Protein AF-A0A2W6VQK3-F1 (afdb_monomer_lite)

Structure (mmCIF, N/CA/C/O backbone):
data_AF-A0A2W6VQK3-F1
#
_entry.id   AF-A0A2W6VQK3-F1
#
loop_
_atom_site.group_PDB
_atom_site.id
_atom_site.type_symbol
_atom_site.label_atom_id
_atom_site.label_alt_id
_atom_site.label_comp_id
_atom_site.label_asym_id
_atom_site.label_entity_id
_atom_site.label_seq_id
_atom_site.pdbx_PDB_ins_code
_atom_site.Cartn_x
_atom_site.Cartn_y
_atom_site.Cartn_z
_atom_site.occupancy
_atom_site.B_iso_or_equiv
_atom_site.auth_seq_id
_atom_site.auth_comp_id
_atom_site.auth_asym_id
_atom_site.auth_atom_id
_atom_site.pdbx_PDB_model_num
ATOM 1 N N . MET A 1 1 ? 7.08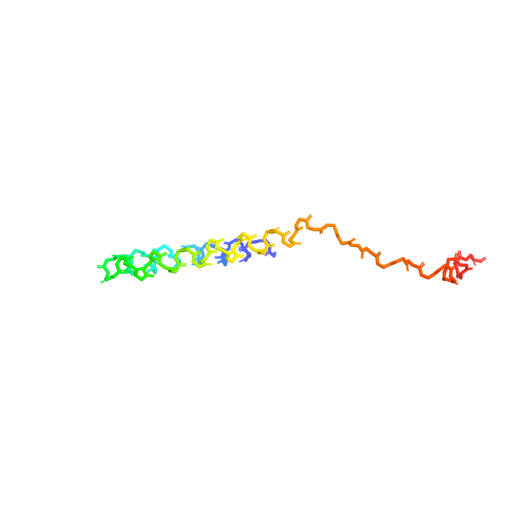2 -12.051 -19.066 1.00 54.31 1 MET A N 1
ATOM 2 C CA . MET A 1 1 ? 7.527 -11.345 -17.837 1.00 54.31 1 MET A CA 1
ATOM 3 C C . MET A 1 1 ? 6.411 -10.509 -17.205 1.00 54.31 1 MET A C 1
ATOM 5 O O . MET A 1 1 ? 6.252 -10.556 -15.995 1.00 54.31 1 MET A O 1
ATOM 9 N N . THR A 1 2 ? 5.583 -9.823 -17.995 1.00 61.38 2 THR A N 1
ATOM 10 C CA . THR A 1 2 ? 4.421 -9.030 -17.542 1.00 61.38 2 THR A CA 1
ATOM 11 C C . THR A 1 2 ? 3.388 -9.805 -16.711 1.00 61.38 2 THR A C 1
ATOM 13 O O . THR A 1 2 ? 2.938 -9.296 -15.694 1.00 61.38 2 THR A O 1
ATOM 16 N N . GLY A 1 3 ? 3.049 -11.051 -17.064 1.00 69.12 3 GLY A N 1
ATOM 17 C CA . GLY A 1 3 ? 2.066 -11.844 -16.302 1.00 69.12 3 GLY A CA 1
ATOM 18 C C . GLY A 1 3 ? 2.468 -12.134 -14.847 1.00 69.12 3 GLY A C 1
ATOM 19 O O . GLY A 1 3 ? 1.629 -12.080 -13.953 1.00 69.12 3 GLY A O 1
ATOM 20 N N . ALA A 1 4 ? 3.760 -12.366 -14.589 1.00 76.00 4 ALA A N 1
ATOM 21 C CA . ALA A 1 4 ? 4.271 -12.584 -13.234 1.00 76.00 4 ALA A CA 1
ATOM 22 C C . ALA A 1 4 ? 4.223 -11.298 -12.392 1.00 76.00 4 ALA A C 1
ATOM 24 O O . ALA A 1 4 ? 3.862 -11.343 -11.220 1.00 76.00 4 ALA A O 1
ATOM 25 N N . LEU A 1 5 ? 4.511 -10.145 -13.009 1.00 77.62 5 LEU A N 1
ATOM 26 C CA . LEU A 1 5 ? 4.384 -8.829 -12.375 1.00 77.62 5 LEU A CA 1
ATOM 27 C C . LEU A 1 5 ? 2.939 -8.541 -11.945 1.00 77.62 5 LEU A C 1
ATOM 29 O O . LEU A 1 5 ? 2.715 -8.139 -10.805 1.00 77.62 5 LEU A O 1
ATOM 33 N N . TYR A 1 6 ? 1.960 -8.811 -12.815 1.00 80.19 6 TYR A N 1
ATOM 34 C CA . TYR A 1 6 ? 0.545 -8.667 -12.459 1.00 80.19 6 TYR A CA 1
ATOM 35 C C . TYR A 1 6 ? 0.124 -9.646 -11.358 1.00 80.19 6 TYR A C 1
ATOM 37 O O . TYR A 1 6 ? -0.574 -9.245 -10.430 1.00 80.19 6 TYR A O 1
ATOM 45 N N . GLY A 1 7 ? 0.595 -10.896 -11.403 1.00 81.88 7 GLY A N 1
ATOM 46 C CA . GLY A 1 7 ? 0.317 -11.889 -10.361 1.00 81.88 7 GLY A CA 1
ATOM 47 C C . GLY A 1 7 ? 0.828 -11.469 -8.978 1.00 81.88 7 GLY A C 1
ATOM 48 O O . GLY A 1 7 ? 0.086 -11.550 -8.000 1.00 81.88 7 GLY A O 1
ATOM 49 N N . ILE A 1 8 ? 2.059 -10.953 -8.898 1.00 85.69 8 ILE A N 1
ATOM 50 C CA . ILE A 1 8 ? 2.652 -10.456 -7.644 1.00 85.69 8 ILE A CA 1
ATOM 51 C C . ILE A 1 8 ? 1.888 -9.230 -7.132 1.00 85.69 8 ILE A C 1
ATOM 53 O O . ILE A 1 8 ? 1.584 -9.152 -5.941 1.00 85.69 8 ILE A O 1
ATOM 57 N N . ALA A 1 9 ? 1.525 -8.299 -8.019 1.00 83.31 9 ALA A N 1
ATOM 58 C CA . ALA A 1 9 ? 0.737 -7.126 -7.647 1.00 83.31 9 ALA A CA 1
ATOM 59 C C . ALA A 1 9 ? -0.637 -7.517 -7.073 1.00 83.31 9 ALA A C 1
ATOM 61 O O . ALA A 1 9 ? -1.072 -6.965 -6.062 1.00 83.31 9 ALA A O 1
ATOM 62 N N . MET A 1 10 ? -1.295 -8.508 -7.674 1.00 85.94 10 MET A N 1
ATOM 63 C CA . MET A 1 10 ? -2.621 -8.974 -7.266 1.00 85.94 10 MET A CA 1
ATOM 64 C C . MET A 1 10 ? -2.583 -9.735 -5.931 1.00 85.94 10 MET A C 1
ATOM 66 O O . MET A 1 10 ? -3.436 -9.519 -5.070 1.00 85.94 10 MET A O 1
ATOM 70 N N . LEU A 1 11 ? -1.549 -10.556 -5.714 1.00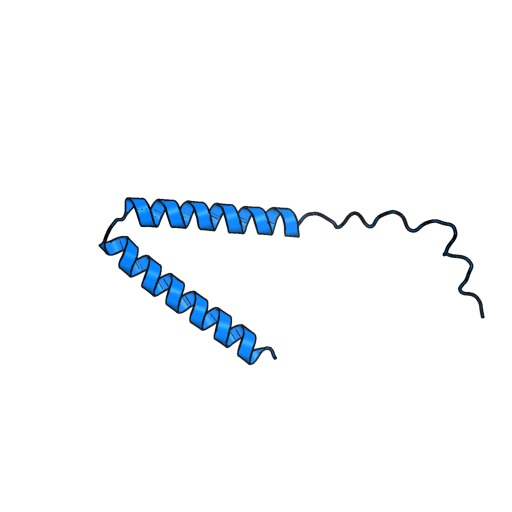 89.00 11 LEU A N 1
ATOM 71 C CA . LEU A 1 11 ? -1.270 -11.202 -4.424 1.00 89.00 11 LEU A CA 1
ATOM 72 C C . LEU A 1 11 ? -0.981 -10.178 -3.322 1.00 89.00 11 LEU A C 1
ATOM 74 O O . LEU A 1 11 ? -1.535 -10.277 -2.226 1.00 89.00 11 LEU A O 1
ATOM 78 N N . GLY A 1 12 ? -0.157 -9.172 -3.623 1.00 86.31 12 GLY A N 1
ATOM 79 C CA . GLY A 1 12 ? 0.128 -8.072 -2.706 1.00 86.31 12 GLY A CA 1
ATOM 80 C C . GLY A 1 12 ? -1.137 -7.304 -2.323 1.00 86.31 12 GLY A C 1
ATOM 81 O O . GLY A 1 12 ? -1.369 -7.067 -1.138 1.00 86.31 12 GLY A O 1
ATOM 82 N N . ALA A 1 13 ? -1.994 -6.988 -3.299 1.00 84.25 13 ALA A N 1
ATOM 83 C CA . ALA A 1 13 ? -3.269 -6.310 -3.069 1.00 84.25 13 ALA A CA 1
ATOM 84 C C . ALA A 1 13 ? -4.223 -7.131 -2.183 1.00 84.25 13 ALA A C 1
ATOM 86 O O . ALA A 1 13 ? -4.825 -6.585 -1.257 1.00 84.25 13 ALA A O 1
ATOM 87 N N . LEU A 1 14 ? -4.320 -8.445 -2.414 1.00 86.25 14 LEU A N 1
ATOM 88 C CA . LEU A 1 14 ? -5.119 -9.353 -1.584 1.00 86.25 14 LEU A CA 1
ATOM 89 C C . LEU A 1 14 ? -4.623 -9.401 -0.136 1.00 86.25 14 LEU A C 1
ATOM 91 O O . LEU A 1 14 ? -5.427 -9.280 0.789 1.00 86.25 14 LEU A O 1
ATOM 95 N N . LEU A 1 15 ? -3.311 -9.537 0.069 1.00 86.56 15 LEU A N 1
ATOM 96 C CA . LEU A 1 15 ? -2.706 -9.548 1.403 1.00 86.56 15 LEU A CA 1
ATOM 97 C C . LEU A 1 15 ? -2.919 -8.221 2.137 1.00 86.56 15 LEU A C 1
ATOM 99 O O . LEU A 1 15 ? -3.224 -8.224 3.330 1.00 86.56 15 LEU A O 1
ATOM 103 N N . LEU A 1 16 ? -2.819 -7.096 1.427 1.00 84.50 16 LEU A N 1
ATOM 104 C CA . LEU A 1 16 ? -3.103 -5.765 1.967 1.00 84.50 16 LEU A CA 1
ATOM 105 C C . LEU A 1 16 ? -4.567 -5.619 2.386 1.00 84.50 16 LEU A C 1
ATOM 107 O O . LEU A 1 16 ? -4.841 -5.130 3.481 1.00 84.50 16 LEU A O 1
ATOM 111 N N . ALA A 1 17 ? -5.502 -6.079 1.554 1.00 83.56 17 ALA A N 1
ATOM 112 C CA . ALA A 1 17 ? -6.927 -6.032 1.860 1.00 83.56 17 ALA A CA 1
ATOM 113 C C . ALA A 1 17 ? -7.277 -6.915 3.070 1.00 83.56 17 ALA A C 1
ATOM 115 O O . ALA A 1 17 ? -7.907 -6.443 4.018 1.00 83.56 17 ALA A O 1
ATOM 116 N N . LEU A 1 18 ? -6.822 -8.172 3.086 1.00 85.88 18 LEU A N 1
ATOM 117 C CA . LEU A 1 18 ? -7.053 -9.102 4.198 1.00 85.88 18 LEU A CA 1
ATOM 118 C C . LEU A 1 18 ? -6.392 -8.627 5.495 1.00 85.88 18 LEU A C 1
ATOM 120 O O . LEU A 1 18 ? -7.042 -8.600 6.542 1.00 85.88 18 LEU A O 1
ATOM 124 N N . GLY A 1 19 ? -5.126 -8.210 5.425 1.00 81.38 19 GLY A N 1
ATOM 125 C CA . GLY A 1 19 ? -4.389 -7.667 6.563 1.00 81.38 19 GLY A CA 1
ATOM 126 C C . GLY A 1 19 ? -5.046 -6.403 7.113 1.00 81.38 19 GLY A C 1
ATOM 127 O O . GLY A 1 19 ? -5.256 -6.296 8.321 1.00 81.38 19 GLY A O 1
ATOM 128 N N . GLY A 1 20 ? -5.456 -5.487 6.233 1.00 80.19 20 GLY A N 1
ATOM 129 C CA . GLY A 1 20 ? -6.158 -4.258 6.595 1.00 80.19 20 GLY A CA 1
ATOM 130 C C . GLY A 1 20 ? -7.499 -4.521 7.279 1.00 80.19 20 GLY A C 1
ATOM 131 O O . GLY A 1 20 ? -7.744 -3.991 8.362 1.00 80.19 20 GLY A O 1
ATOM 132 N N . VAL A 1 21 ? -8.344 -5.387 6.709 1.00 81.25 21 VAL A N 1
ATOM 133 C CA . VAL A 1 21 ? -9.664 -5.733 7.273 1.00 81.25 21 VAL A CA 1
ATOM 134 C C . VAL A 1 21 ? -9.534 -6.457 8.616 1.00 81.25 21 VAL A C 1
ATOM 136 O O . VAL A 1 21 ? -10.250 -6.134 9.571 1.00 81.25 21 VAL A O 1
ATOM 139 N N . TRP A 1 22 ? -8.604 -7.408 8.729 1.00 83.12 22 TRP A N 1
ATOM 140 C CA . TRP A 1 22 ? -8.354 -8.120 9.983 1.00 83.12 22 TRP A CA 1
ATOM 141 C C . TRP A 1 22 ? -7.857 -7.171 11.082 1.00 83.12 22 TRP A C 1
ATOM 143 O O . TRP A 1 22 ? -8.345 -7.201 12.217 1.00 83.12 22 TRP A O 1
ATOM 153 N N . MET A 1 23 ? -6.939 -6.268 10.736 1.00 78.50 23 MET A N 1
ATOM 154 C CA . MET A 1 23 ? -6.383 -5.297 11.673 1.00 78.50 23 MET A CA 1
ATOM 155 C C . MET A 1 23 ? -7.405 -4.225 12.074 1.00 78.50 23 MET A C 1
ATOM 157 O O . MET A 1 23 ? -7.456 -3.843 13.246 1.00 78.50 23 MET A O 1
ATOM 161 N N . TRP A 1 24 ? -8.282 -3.818 11.151 1.00 79.69 24 TRP A N 1
ATOM 162 C CA . TRP A 1 24 ? -9.395 -2.898 11.406 1.00 79.69 24 TRP A CA 1
ATOM 163 C C . TRP A 1 24 ? -10.388 -3.447 12.432 1.00 79.69 24 TRP A C 1
ATOM 165 O O . TRP A 1 24 ? -10.871 -2.708 13.293 1.00 79.69 24 TRP A O 1
ATOM 175 N N . ARG A 1 25 ? -10.676 -4.755 12.378 1.00 80.44 25 ARG A N 1
ATOM 176 C CA . ARG A 1 25 ? -11.542 -5.419 13.363 1.00 80.44 25 ARG A CA 1
ATOM 177 C C . ARG A 1 25 ? -10.921 -5.478 14.755 1.00 80.44 25 ARG A C 1
ATOM 179 O O . ARG A 1 25 ? -11.652 -5.377 15.735 1.00 80.44 25 ARG A O 1
ATOM 186 N N . ARG A 1 26 ? -9.601 -5.648 14.854 1.00 80.25 26 ARG A N 1
ATOM 187 C CA . ARG A 1 26 ? -8.920 -5.857 16.140 1.00 80.25 26 ARG A CA 1
ATOM 188 C C . ARG A 1 26 ? -8.528 -4.558 16.833 1.00 80.25 26 ARG A C 1
ATOM 190 O O . ARG A 1 26 ? -8.652 -4.469 18.050 1.00 80.25 26 ARG A O 1
ATOM 197 N N . ASN A 1 27 ? -8.014 -3.575 16.093 1.00 80.88 27 ASN A N 1
ATOM 198 C CA . ASN A 1 27 ? -7.579 -2.311 16.681 1.00 80.88 27 ASN A CA 1
ATOM 199 C C . ASN A 1 27 ? -7.526 -1.183 15.634 1.00 80.88 27 ASN A C 1
ATOM 201 O O . ASN A 1 27 ? -6.524 -1.004 14.934 1.00 80.88 27 ASN A O 1
ATOM 205 N N . ARG A 1 28 ? -8.614 -0.407 15.543 1.00 81.06 28 ARG A N 1
ATOM 206 C CA . ARG A 1 28 ? -8.802 0.648 14.529 1.00 81.06 28 ARG A CA 1
ATOM 207 C C . ARG A 1 28 ? -7.697 1.704 14.552 1.00 81.06 28 ARG A C 1
ATOM 209 O O . ARG A 1 28 ? -7.227 2.108 13.495 1.00 81.06 28 ARG A O 1
ATOM 216 N N . THR A 1 29 ? -7.227 2.094 15.737 1.00 82.88 29 THR A N 1
ATOM 217 C CA . THR A 1 29 ? -6.164 3.099 15.897 1.00 82.88 29 THR A CA 1
ATOM 218 C C . THR A 1 29 ? -4.852 2.641 15.261 1.00 82.88 29 THR A C 1
ATOM 220 O O . THR A 1 29 ? -4.176 3.412 14.586 1.00 82.88 29 THR A O 1
ATOM 223 N N . ARG A 1 30 ? -4.507 1.357 15.420 1.00 79.88 30 ARG A N 1
ATOM 224 C CA . ARG A 1 30 ? -3.274 0.788 14.860 1.00 79.88 30 ARG A CA 1
ATOM 225 C C . ARG A 1 30 ? -3.358 0.645 13.338 1.00 79.88 30 ARG A C 1
ATOM 227 O O . ARG A 1 30 ? -2.369 0.890 12.657 1.00 79.88 30 ARG A O 1
ATOM 234 N N . ALA A 1 31 ? -4.535 0.295 12.816 1.00 81.56 31 ALA A N 1
ATOM 235 C CA . ALA A 1 31 ? -4.788 0.241 11.376 1.00 81.56 31 ALA A CA 1
ATOM 236 C C . ALA A 1 31 ? -4.680 1.634 10.727 1.00 81.56 31 ALA A C 1
ATOM 238 O O . ALA A 1 31 ? -4.022 1.778 9.700 1.00 81.56 31 ALA A O 1
ATOM 239 N N . LEU A 1 32 ? -5.247 2.666 11.365 1.00 83.25 32 LEU A N 1
ATOM 240 C CA . LEU A 1 32 ? -5.127 4.062 10.927 1.00 83.25 32 LEU A CA 1
ATOM 241 C C . LEU A 1 32 ? -3.671 4.542 10.908 1.00 83.25 32 LEU A C 1
ATOM 243 O O . LEU A 1 32 ? -3.241 5.116 9.914 1.00 83.25 32 LEU A O 1
ATOM 247 N N . LEU A 1 33 ? -2.894 4.266 11.960 1.00 84.88 33 LEU A N 1
ATOM 248 C CA . LEU A 1 33 ? -1.472 4.632 12.010 1.00 84.88 33 LEU A CA 1
ATOM 249 C C . LEU A 1 33 ? -0.671 4.000 10.866 1.00 84.88 33 LEU A C 1
ATOM 251 O O . LEU A 1 33 ? 0.111 4.683 10.212 1.00 84.88 33 LEU A O 1
ATOM 255 N N . LEU A 1 34 ? -0.889 2.712 10.591 1.00 84.38 34 LEU A N 1
ATOM 256 C CA . LEU A 1 34 ? -0.210 2.029 9.488 1.00 84.38 34 LEU A CA 1
ATOM 257 C C . LEU A 1 34 ? -0.636 2.562 8.120 1.00 84.38 34 LEU A C 1
ATOM 259 O O . LEU A 1 34 ? 0.209 2.698 7.239 1.00 84.38 34 LEU A O 1
ATOM 263 N N . PHE A 1 35 ? -1.913 2.907 7.952 1.00 84.19 35 PHE A N 1
ATOM 264 C CA . PHE A 1 35 ? -2.402 3.541 6.731 1.00 84.19 35 PHE A CA 1
ATOM 265 C C . PHE A 1 35 ? -1.742 4.906 6.497 1.00 84.19 35 PHE A C 1
ATOM 267 O O . PHE A 1 35 ? -1.277 5.183 5.394 1.00 84.19 35 PHE A O 1
ATOM 274 N N . VAL A 1 36 ? -1.628 5.731 7.544 1.00 87.25 36 VAL A N 1
ATOM 275 C CA . VAL A 1 36 ? -0.942 7.031 7.477 1.00 87.25 36 VAL A CA 1
ATOM 276 C C . VAL A 1 36 ? 0.534 6.855 7.110 1.00 87.25 36 VAL A C 1
ATOM 278 O O . VAL A 1 36 ? 1.024 7.546 6.221 1.00 87.25 36 VAL A O 1
ATOM 281 N N . ILE A 1 37 ? 1.236 5.897 7.724 1.00 88.38 37 ILE A N 1
ATOM 282 C CA . ILE A 1 37 ? 2.640 5.599 7.392 1.00 88.38 37 ILE A CA 1
ATOM 283 C C . ILE A 1 37 ? 2.780 5.153 5.930 1.00 88.38 37 ILE A C 1
ATOM 285 O O . ILE A 1 37 ? 3.665 5.636 5.224 1.00 88.38 37 ILE A O 1
ATOM 289 N N . ALA A 1 38 ? 1.900 4.266 5.458 1.00 86.56 38 ALA A N 1
ATOM 290 C CA . ALA A 1 38 ? 1.906 3.810 4.071 1.00 86.56 38 ALA A CA 1
ATOM 291 C C . ALA A 1 38 ? 1.673 4.972 3.090 1.00 86.56 38 ALA A C 1
ATOM 293 O O . ALA A 1 38 ? 2.391 5.087 2.098 1.00 86.56 38 ALA A O 1
ATOM 294 N N . ALA A 1 39 ? 0.730 5.869 3.393 1.00 86.62 39 ALA A N 1
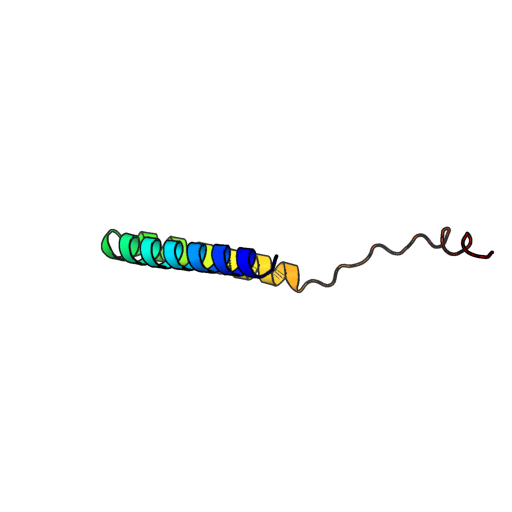ATOM 295 C CA . ALA A 1 39 ? 0.472 7.058 2.585 1.00 86.62 39 ALA A CA 1
ATOM 296 C C . ALA A 1 39 ? 1.695 7.991 2.521 1.00 86.62 39 ALA A C 1
ATOM 298 O O . ALA A 1 39 ? 2.054 8.453 1.438 1.00 86.62 39 ALA A O 1
ATOM 299 N N . ILE A 1 40 ? 2.376 8.214 3.653 1.00 91.19 40 ILE A N 1
ATOM 300 C CA . ILE A 1 40 ? 3.609 9.017 3.712 1.00 91.19 40 ILE A CA 1
ATOM 301 C C . ILE A 1 40 ? 4.714 8.383 2.862 1.00 91.19 40 ILE A C 1
ATOM 303 O O . ILE A 1 40 ? 5.375 9.093 2.110 1.00 91.19 40 ILE A O 1
ATOM 307 N N . LEU A 1 41 ? 4.905 7.062 2.940 1.00 89.25 41 LEU A N 1
ATOM 308 C CA . LEU A 1 41 ? 5.903 6.342 2.142 1.00 89.25 41 LEU A CA 1
ATOM 309 C C . LEU A 1 41 ? 5.634 6.454 0.641 1.00 89.25 41 LEU A C 1
ATOM 311 O O . LEU A 1 41 ? 6.549 6.763 -0.118 1.00 89.25 41 LEU A O 1
ATOM 315 N N . VAL A 1 42 ? 4.387 6.241 0.212 1.00 88.00 42 VAL A N 1
ATOM 316 C CA . VAL A 1 42 ? 4.004 6.364 -1.203 1.00 88.00 42 VAL A CA 1
ATOM 317 C C . VAL A 1 42 ? 4.229 7.790 -1.694 1.00 88.00 42 VAL A C 1
ATOM 319 O O . VAL A 1 42 ? 4.838 7.983 -2.744 1.00 88.00 42 VAL A O 1
ATOM 322 N N . PHE A 1 43 ? 3.796 8.788 -0.921 1.00 87.38 43 PHE A N 1
ATOM 323 C CA . PHE A 1 43 ? 4.006 10.191 -1.266 1.00 87.38 43 PHE A CA 1
ATOM 324 C C . PHE A 1 43 ? 5.493 10.550 -1.322 1.00 87.38 43 PHE A C 1
ATOM 326 O O . PHE A 1 43 ? 5.925 11.254 -2.232 1.00 87.38 43 PHE A O 1
ATOM 333 N N . ASN A 1 44 ? 6.287 10.038 -0.381 1.00 90.25 44 ASN A N 1
ATOM 334 C CA . ASN A 1 44 ? 7.728 10.232 -0.361 1.00 90.25 44 ASN A CA 1
ATOM 335 C C . ASN A 1 44 ? 8.363 9.635 -1.621 1.00 90.25 44 ASN A C 1
ATOM 337 O O . ASN A 1 44 ? 8.946 10.373 -2.401 1.00 90.25 44 ASN A O 1
ATOM 341 N N . VAL A 1 45 ? 8.167 8.350 -1.907 1.00 86.19 45 VAL A N 1
ATOM 342 C CA . VAL A 1 45 ? 8.724 7.717 -3.116 1.00 86.19 45 VAL A CA 1
ATOM 343 C C . VAL A 1 45 ? 8.276 8.443 -4.388 1.00 86.19 45 VAL A C 1
ATOM 345 O O . VAL A 1 45 ? 9.088 8.690 -5.282 1.00 86.19 45 VAL A O 1
ATOM 348 N N . TRP A 1 46 ? 7.008 8.849 -4.457 1.00 86.75 46 TRP A N 1
ATOM 349 C CA . TRP A 1 46 ? 6.484 9.598 -5.592 1.00 86.75 46 TRP A CA 1
ATOM 350 C C . TRP A 1 46 ? 7.153 10.970 -5.749 1.00 86.75 46 TRP A C 1
ATOM 352 O O . TRP A 1 46 ? 7.593 11.307 -6.848 1.00 86.75 46 TRP A O 1
ATOM 362 N N . SER A 1 47 ? 7.331 11.720 -4.659 1.00 84.62 47 SER A N 1
ATOM 363 C CA . SER A 1 47 ? 8.0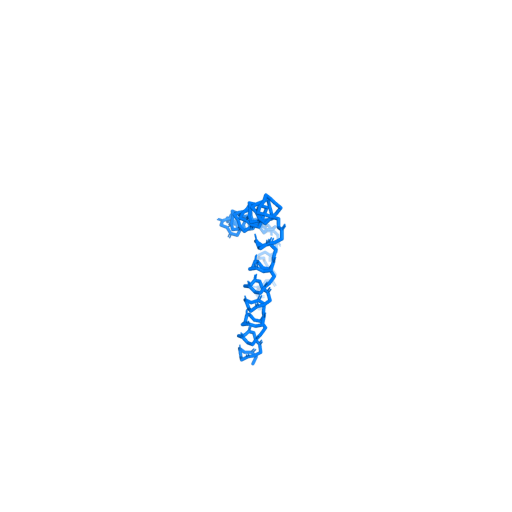37 13.007 -4.668 1.00 84.62 47 SER A CA 1
ATOM 364 C C . SER A 1 47 ? 9.444 12.871 -5.255 1.00 84.62 47 SER A C 1
ATOM 366 O O . SER A 1 47 ? 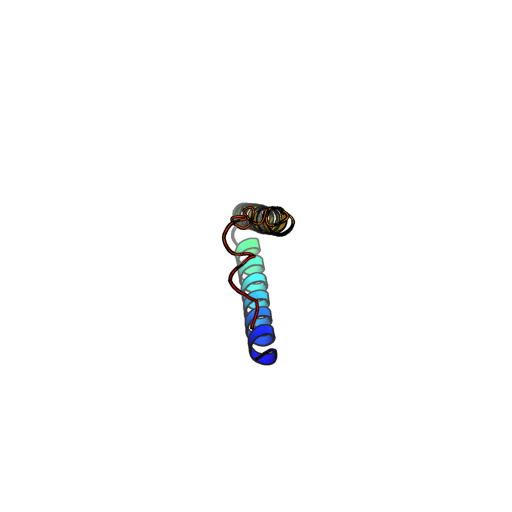9.829 13.668 -6.111 1.00 84.62 47 SER A O 1
ATOM 368 N N . TRP A 1 48 ? 10.176 11.817 -4.891 1.00 79.00 48 TRP A N 1
ATOM 369 C CA . TRP A 1 48 ? 11.519 11.575 -5.422 1.00 79.00 48 TRP A CA 1
ATOM 370 C C . TRP A 1 48 ? 11.501 11.098 -6.878 1.00 79.00 48 TRP A C 1
ATOM 372 O O . TRP A 1 48 ? 12.404 11.442 -7.635 1.00 79.00 48 TRP A O 1
ATOM 382 N N . SER A 1 49 ? 10.462 10.372 -7.302 1.00 75.19 49 SER A N 1
ATOM 383 C CA . SER A 1 49 ? 10.299 9.950 -8.703 1.00 75.19 49 SER A CA 1
ATOM 384 C C . SER A 1 49 ? 10.063 11.115 -9.670 1.00 75.19 49 SER A C 1
ATOM 386 O O . SER A 1 49 ? 10.388 11.011 -10.849 1.00 75.19 49 SER A O 1
ATOM 388 N N . THR A 1 50 ? 9.519 12.231 -9.174 1.00 71.69 50 THR A N 1
ATOM 389 C CA . THR A 1 50 ? 9.254 13.432 -9.981 1.00 71.69 50 THR A CA 1
ATOM 390 C C . THR A 1 50 ? 10.439 14.391 -10.071 1.00 71.69 50 THR A C 1
ATOM 392 O O . THR A 1 50 ? 10.393 15.345 -10.847 1.00 71.69 50 THR A O 1
ATOM 395 N N . LEU A 1 51 ? 11.508 14.158 -9.303 1.00 68.56 51 LEU A N 1
ATOM 396 C CA . LEU A 1 51 ? 12.706 14.984 -9.391 1.00 68.56 51 LEU A CA 1
ATOM 397 C C . LEU A 1 51 ? 13.436 14.675 -10.709 1.00 68.56 51 LEU A C 1
ATOM 399 O O . LEU A 1 51 ? 13.782 13.516 -10.952 1.00 68.56 51 LEU A O 1
ATOM 403 N N . PRO A 1 52 ? 13.714 15.686 -11.555 1.00 63.75 52 PRO A N 1
ATOM 404 C CA . PRO A 1 52 ? 14.543 15.493 -12.732 1.00 63.75 52 PRO A CA 1
ATOM 405 C C . PRO A 1 52 ? 15.900 14.974 -12.269 1.00 63.75 52 PRO A C 1
ATOM 407 O O . PRO A 1 52 ? 16.550 15.603 -11.427 1.00 63.75 52 PRO A O 1
ATOM 410 N N . GLN A 1 53 ? 16.337 13.839 -12.813 1.00 64.19 53 GLN A N 1
ATOM 411 C CA . GLN A 1 53 ? 17.707 13.388 -12.621 1.00 64.19 53 GLN A CA 1
ATOM 412 C C . GLN A 1 53 ? 18.619 14.474 -13.187 1.00 64.19 53 GLN A C 1
ATOM 414 O O . GLN A 1 53 ? 18.733 14.634 -14.401 1.00 64.19 53 GLN A O 1
ATOM 419 N N . ARG A 1 54 ? 19.230 15.273 -12.307 1.00 63.12 54 ARG A N 1
ATOM 420 C CA . ARG A 1 54 ? 20.310 16.175 -12.697 1.00 63.12 54 ARG A CA 1
ATOM 421 C C . ARG A 1 54 ? 21.465 15.283 -13.118 1.00 63.12 54 ARG A C 1
ATOM 423 O O . ARG A 1 54 ? 22.230 14.820 -12.277 1.00 63.12 54 ARG A O 1
ATOM 430 N N . GLN A 1 55 ? 21.530 14.993 -14.412 1.00 64.50 55 GLN A N 1
ATOM 431 C CA . GLN A 1 55 ? 22.669 14.329 -15.015 1.00 64.50 55 GLN A CA 1
ATOM 432 C C . GLN A 1 55 ? 23.905 15.150 -14.624 1.00 64.50 55 GLN A C 1
ATOM 434 O O . GLN A 1 55 ? 23.901 16.367 -14.850 1.00 64.50 55 GLN A O 1
ATOM 439 N N . PRO A 1 56 ? 24.924 14.551 -13.983 1.00 65.12 56 PRO A N 1
ATOM 440 C CA . PRO A 1 56 ? 26.167 15.268 -13.767 1.00 65.12 56 PRO A CA 1
ATOM 441 C C . PRO A 1 56 ? 26.668 15.728 -15.143 1.00 65.12 56 PRO A C 1
ATOM 443 O O . PRO A 1 56 ? 26.556 14.959 -16.105 1.00 65.12 56 PRO A O 1
ATOM 446 N N . PRO A 1 57 ? 27.144 16.978 -15.279 1.00 65.06 57 PRO A N 1
ATOM 447 C CA . PRO A 1 57 ? 27.649 17.460 -16.554 1.00 65.06 57 PRO A CA 1
ATOM 448 C C . PRO A 1 57 ? 28.707 16.476 -17.055 1.00 65.06 57 PRO A C 1
ATOM 450 O O . PRO A 1 57 ? 29.658 16.161 -16.339 1.00 65.06 57 PRO A O 1
ATOM 453 N N . VAL A 1 58 ? 28.497 15.947 -18.263 1.00 66.44 58 VAL A N 1
ATOM 454 C CA . VAL A 1 58 ? 29.463 15.071 -18.929 1.00 66.44 58 VAL A CA 1
ATOM 455 C C . VAL A 1 58 ? 30.791 15.833 -18.981 1.00 66.44 58 VAL A C 1
ATOM 457 O O . VAL A 1 58 ? 30.794 16.979 -19.444 1.00 66.44 58 VAL A O 1
ATOM 460 N N . PRO A 1 59 ? 31.910 15.261 -18.496 1.00 66.81 59 PRO A N 1
ATOM 461 C CA . PRO A 1 59 ? 33.208 15.910 -18.599 1.00 66.81 59 PRO A CA 1
ATOM 462 C C . PRO A 1 59 ? 33.474 16.241 -20.069 1.00 66.81 59 PRO A C 1
ATOM 464 O O . PRO A 1 59 ? 33.521 15.343 -20.910 1.00 66.81 59 PRO A O 1
ATOM 467 N N . GLN A 1 60 ? 33.651 17.527 -20.384 1.00 61.31 60 GLN A N 1
ATOM 468 C CA . GLN A 1 60 ? 33.855 18.033 -21.752 1.00 61.31 60 GLN A CA 1
ATOM 469 C C . GLN A 1 60 ? 35.078 17.420 -22.472 1.00 61.31 60 GLN A C 1
ATOM 471 O O . GLN A 1 60 ? 35.260 17.652 -23.661 1.00 61.31 60 GLN A O 1
ATOM 476 N N . GLY A 1 61 ? 35.890 16.608 -21.786 1.00 58.00 61 GLY A N 1
ATOM 477 C CA . GLY A 1 61 ? 37.038 15.895 -22.347 1.00 58.00 61 GLY A CA 1
ATOM 478 C C . GLY A 1 61 ? 36.741 14.555 -23.035 1.00 58.00 61 GLY A C 1
ATOM 479 O O . GLY A 1 6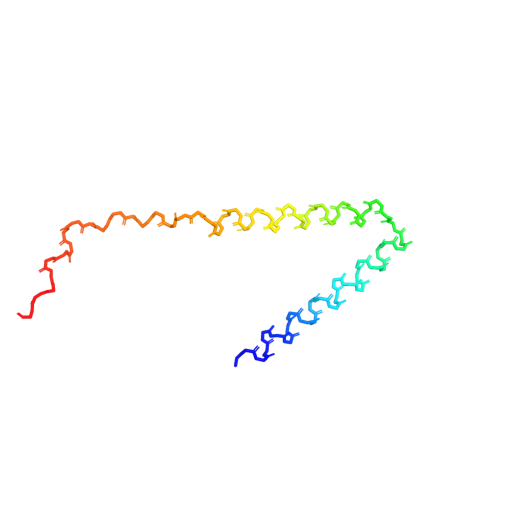1 ? 37.611 14.076 -23.746 1.00 58.00 61 GLY A O 1
ATOM 480 N N . MET A 1 62 ? 35.554 13.947 -22.877 1.00 56.34 62 MET A N 1
ATOM 481 C CA . MET A 1 62 ? 35.230 12.655 -23.530 1.00 56.34 62 MET A CA 1
ATOM 482 C C . MET A 1 62 ? 34.417 12.783 -24.830 1.00 56.34 62 MET A C 1
ATOM 484 O O . MET A 1 62 ? 34.141 11.787 -25.490 1.00 56.34 62 MET A O 1
ATOM 488 N N . ALA A 1 63 ? 34.044 13.998 -25.242 1.00 57.31 63 ALA A N 1
ATOM 489 C CA . ALA A 1 63 ? 33.296 14.220 -26.485 1.00 57.31 63 ALA A CA 1
ATOM 490 C C . ALA A 1 63 ? 34.165 14.122 -27.762 1.00 57.31 63 ALA A C 1
ATOM 492 O O . ALA A 1 63 ? 33.638 14.249 -28.865 1.00 57.31 63 ALA A O 1
ATOM 493 N N . GLY A 1 64 ? 35.483 13.921 -27.624 1.00 55.44 64 GLY A N 1
ATOM 494 C CA . GLY A 1 64 ? 36.445 13.905 -28.734 1.00 55.44 64 GLY A CA 1
ATOM 495 C C . GLY A 1 64 ? 36.934 12.526 -29.195 1.00 55.44 64 GLY A C 1
ATOM 496 O O . GLY A 1 64 ? 37.516 12.445 -30.270 1.00 55.44 64 GLY A O 1
ATOM 497 N N . GLU A 1 65 ? 36.701 11.445 -28.442 1.00 55.28 65 GLU A N 1
ATOM 498 C CA . GLU A 1 65 ? 37.243 10.103 -28.762 1.00 55.28 65 GLU A CA 1
ATOM 499 C C . GLU A 1 65 ? 36.324 9.239 -29.642 1.00 55.28 65 GLU A C 1
ATOM 501 O O . GLU A 1 65 ? 36.590 8.062 -29.867 1.00 55.28 65 GLU A O 1
ATOM 506 N N . ALA A 1 66 ? 35.251 9.814 -30.187 1.00 54.41 66 ALA A N 1
ATOM 507 C CA . ALA A 1 66 ? 34.391 9.140 -31.152 1.00 54.41 66 ALA A CA 1
ATOM 508 C C . ALA A 1 66 ? 34.419 9.874 -32.497 1.00 54.41 66 ALA A C 1
ATOM 510 O O . ALA A 1 66 ? 33.461 10.544 -32.885 1.00 54.41 66 ALA A O 1
ATOM 511 N N . LYS A 1 67 ? 35.522 9.735 -33.232 1.00 47.22 67 LYS A N 1
ATOM 512 C CA . LYS A 1 67 ? 35.510 9.926 -34.684 1.00 47.22 67 LYS A CA 1
ATOM 513 C C . LYS A 1 67 ? 36.295 8.774 -35.331 1.00 47.22 67 LYS A C 1
ATOM 515 O O . LYS A 1 67 ? 37.386 8.497 -34.841 1.00 47.22 67 LYS A O 1
ATOM 520 N N . PRO A 1 68 ? 35.707 8.069 -36.319 1.00 58.12 68 PRO A N 1
ATOM 521 C CA . PRO A 1 68 ? 36.292 6.876 -36.937 1.00 58.12 68 PRO A CA 1
ATOM 522 C C . PRO A 1 68 ? 37.615 7.155 -37.652 1.00 58.12 68 PRO A C 1
ATOM 524 O O . PRO A 1 68 ? 37.811 8.312 -38.097 1.00 58.12 68 PRO A O 1
#

Foldseek 3Di:
DVVVVVVVVVVVVVCCVVVLVVCCVVPVVVSVVVVVVVVVVVVVVVVVVPDPPPDDPDPPVPPPPPDD

Sequence (68 aa):
MTGALYGIAMLGALLLALGGVWMWRRNRTRALLLFVIAAILVFNVWSWSTLPQRQPPVPQGMAGEAKP

Secondary structure (DSSP, 8-state):
-HHHHHHHHHHHHHHHHHHHHHHHHH-HHHHHHHHHHHHHHHHHHHHHHTS---PPPPPTTSTTS---

Radius of gyration: 22.08 Å; chains: 1; bounding box: 49×31×54 Å

pLDDT: mean 76.45, std 11.44, range [47.22, 91.19]